Protein AF-A0A8T5JSZ8-F1 (afdb_monomer)

Foldseek 3Di:
DDDDPPPPCPDDPPPPVNVVVVVVVVVVVVVCCVVVVVVVVVVVLVVQAQPADWDFPVVLVPQFDDWAANHCSVVVPPPDDDPPTRTTRTHGPPPPPD

Mean predicted aligned error: 14.48 Å

Structure (mmCIF, N/CA/C/O backbone):
data_AF-A0A8T5JSZ8-F1
#
_entry.id   AF-A0A8T5JSZ8-F1
#
loop_
_atom_site.group_PDB
_atom_s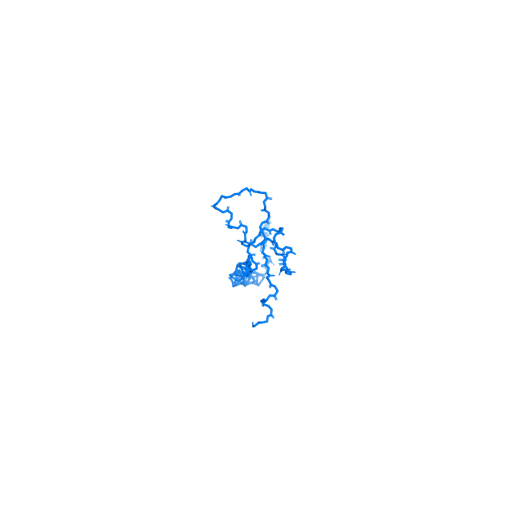ite.id
_atom_site.type_symbol
_atom_site.label_atom_id
_atom_site.label_alt_id
_atom_site.label_comp_id
_atom_site.label_asym_id
_atom_site.label_entity_id
_atom_site.label_seq_id
_atom_site.pdbx_PDB_ins_code
_atom_site.Cartn_x
_atom_site.Cartn_y
_atom_site.Cartn_z
_atom_site.occupancy
_atom_site.B_iso_or_equiv
_atom_site.auth_seq_id
_atom_site.auth_comp_id
_atom_site.auth_asym_id
_atom_site.auth_atom_id
_atom_site.pdbx_PDB_model_num
ATOM 1 N N . MET A 1 1 ? -23.963 28.902 61.602 1.00 38.31 1 MET A N 1
ATOM 2 C CA . MET A 1 1 ? -22.931 28.979 60.544 1.00 38.31 1 MET A CA 1
ATOM 3 C C . MET A 1 1 ? -22.967 27.664 59.763 1.00 38.31 1 MET A C 1
ATOM 5 O O . MET A 1 1 ? -22.669 26.633 60.345 1.00 38.31 1 MET A O 1
ATOM 9 N N . LYS A 1 2 ? -23.476 27.647 58.521 1.00 47.09 2 LYS A N 1
ATOM 10 C CA . LYS A 1 2 ? -23.622 26.421 57.706 1.00 47.09 2 LYS A CA 1
ATOM 11 C C . LYS A 1 2 ? -22.470 26.348 56.701 1.00 47.09 2 LYS A C 1
ATOM 13 O O . LYS A 1 2 ? -22.386 27.193 55.816 1.00 47.09 2 LYS A O 1
ATOM 18 N N . ILE A 1 3 ? -21.600 25.350 56.847 1.00 57.94 3 ILE A N 1
ATOM 19 C CA . ILE A 1 3 ? -20.516 25.052 55.905 1.00 57.94 3 ILE A CA 1
ATOM 20 C C . ILE A 1 3 ? -21.143 24.399 54.669 1.00 57.94 3 ILE A C 1
ATOM 22 O O . ILE A 1 3 ? -21.731 23.321 54.746 1.00 57.94 3 ILE A O 1
ATOM 26 N N . LYS A 1 4 ? -21.070 25.087 53.529 1.00 66.19 4 LYS A N 1
ATOM 27 C CA . LYS A 1 4 ? -21.534 24.587 52.234 1.00 66.19 4 LYS A CA 1
ATOM 28 C C . LYS A 1 4 ? -20.405 23.730 51.645 1.00 66.19 4 LYS A C 1
ATOM 30 O O . LYS A 1 4 ? -19.403 24.274 51.197 1.00 66.19 4 LYS A O 1
ATOM 35 N N . ASN A 1 5 ? -20.548 22.404 51.663 1.00 63.00 5 ASN A N 1
ATOM 36 C CA . ASN A 1 5 ? -19.654 21.497 50.936 1.00 63.00 5 ASN A CA 1
ATOM 37 C C . ASN A 1 5 ? -19.871 21.685 49.428 1.00 63.00 5 ASN A C 1
ATOM 39 O O . ASN A 1 5 ? -20.854 21.199 48.872 1.00 63.00 5 ASN A O 1
ATOM 43 N N . ILE A 1 6 ? -18.968 22.409 48.765 1.00 64.44 6 ILE A N 1
ATOM 44 C CA . ILE A 1 6 ? -18.967 22.596 47.310 1.00 64.44 6 ILE A CA 1
ATOM 45 C C . ILE A 1 6 ? -17.871 21.702 46.728 1.00 64.44 6 ILE A C 1
ATOM 47 O O . ILE A 1 6 ? -16.819 22.172 46.311 1.00 64.44 6 ILE A O 1
ATOM 51 N N . ILE A 1 7 ? -18.110 20.391 46.698 1.00 66.00 7 ILE A N 1
ATOM 52 C CA . ILE A 1 7 ? -17.338 19.500 4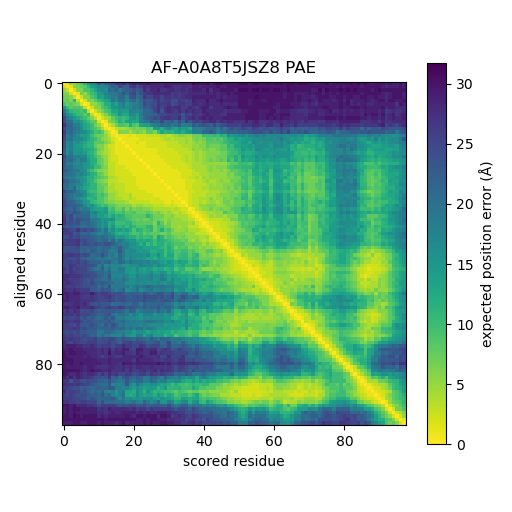5.827 1.00 66.00 7 ILE A CA 1
ATOM 53 C C . ILE A 1 7 ? -18.139 19.392 44.535 1.00 66.00 7 ILE A C 1
ATOM 55 O O . ILE A 1 7 ? -19.031 18.560 44.379 1.00 66.00 7 ILE A O 1
ATOM 59 N N . SER A 1 8 ? -17.870 20.334 43.633 1.00 60.62 8 SER A N 1
ATOM 60 C CA . SER A 1 8 ? -18.430 20.349 42.289 1.00 60.62 8 SER A CA 1
ATOM 61 C C . SER A 1 8 ? -17.901 19.122 41.544 1.00 60.62 8 SER A C 1
ATOM 63 O O . SER A 1 8 ? -16.736 19.085 41.154 1.00 60.62 8 SER A O 1
ATOM 65 N N . ARG A 1 9 ? -18.743 18.099 41.348 1.00 61.19 9 ARG A N 1
ATOM 66 C CA . ARG A 1 9 ? -18.456 16.992 40.426 1.00 61.19 9 ARG A CA 1
ATOM 67 C C . ARG A 1 9 ? -18.549 17.501 38.982 1.00 61.19 9 ARG A C 1
ATOM 69 O O . ARG A 1 9 ? -19.452 17.138 38.240 1.00 61.19 9 ARG A O 1
ATOM 76 N N . LYS A 1 10 ? -17.611 18.360 38.575 1.00 59.34 10 LYS A N 1
ATOM 77 C CA . LYS A 1 10 ? -17.315 18.655 37.165 1.00 59.34 10 LYS A CA 1
ATOM 78 C C . LYS A 1 10 ? -16.459 17.516 36.610 1.00 59.34 10 LYS A C 1
ATOM 80 O O . LYS A 1 10 ? -15.289 17.691 36.300 1.00 59.34 10 LYS A O 1
ATOM 85 N N . GLY A 1 11 ? -17.028 16.317 36.583 1.00 64.19 11 GLY A N 1
ATOM 86 C CA . GLY A 1 11 ? -16.368 15.111 36.106 1.00 64.19 11 GLY A CA 1
ATOM 87 C C . GLY A 1 11 ? -17.250 14.430 35.075 1.00 64.19 11 GLY A C 1
ATOM 88 O O . GLY A 1 11 ? -18.220 13.788 35.448 1.00 64.19 11 GLY A O 1
ATOM 89 N N . GLN A 1 12 ? -16.875 14.605 33.805 1.00 60.06 12 GLN A N 1
ATOM 90 C CA . GLN A 1 12 ? -17.237 13.785 32.642 1.00 60.06 12 GLN A CA 1
ATOM 91 C C . GLN A 1 12 ? -18.729 13.696 32.283 1.00 60.06 12 GLN A C 1
ATOM 93 O O . GLN A 1 12 ? -19.417 12.745 32.628 1.00 60.06 12 GLN A O 1
ATOM 98 N N . SER A 1 13 ? -19.201 14.637 31.459 1.00 63.66 13 SER A N 1
ATOM 99 C CA . SER A 1 13 ? -20.454 14.471 30.703 1.00 63.66 13 SER A CA 1
ATOM 100 C C . SER A 1 13 ? -20.220 14.022 29.255 1.00 63.66 13 SER A C 1
ATOM 102 O O . SER A 1 13 ? -21.058 14.282 28.392 1.00 63.66 13 SER A O 1
ATOM 104 N N . LEU A 1 14 ? -19.090 13.372 28.951 1.00 70.75 14 LEU A N 1
ATOM 105 C CA . LEU A 1 14 ? -19.053 12.532 27.757 1.00 70.75 14 LEU A CA 1
ATOM 106 C C . LEU A 1 14 ? -19.895 11.308 28.092 1.00 70.75 14 LEU A C 1
ATOM 108 O O . LEU A 1 14 ? -19.538 10.528 28.972 1.00 70.75 14 LEU A O 1
ATOM 112 N N . SER A 1 15 ? -21.061 11.216 27.451 1.00 83.19 15 SER A N 1
ATOM 113 C CA . SER A 1 15 ? -21.968 10.086 27.619 1.00 83.19 15 SER A CA 1
ATOM 114 C C . SER A 1 15 ? -21.186 8.788 27.432 1.00 83.19 15 SER A C 1
ATOM 116 O O . SER A 1 15 ? -20.384 8.668 26.506 1.00 83.19 15 SER A O 1
ATOM 118 N N . ILE A 1 16 ? -21.422 7.809 28.305 1.00 88.44 16 ILE A N 1
ATOM 119 C CA . ILE A 1 16 ? -20.843 6.462 28.187 1.00 88.44 16 ILE A CA 1
ATOM 120 C C . ILE A 1 16 ? -21.065 5.904 26.775 1.00 88.44 16 ILE A C 1
ATOM 122 O O . ILE A 1 16 ? -20.173 5.276 26.210 1.00 88.44 16 ILE A O 1
ATOM 126 N N . ASN A 1 17 ? -22.195 6.241 26.151 1.00 90.56 17 ASN A N 1
ATOM 127 C CA . ASN A 1 17 ? -22.503 5.858 24.776 1.00 90.56 17 ASN A CA 1
ATOM 128 C C . ASN A 1 17 ? -21.463 6.392 23.782 1.00 90.56 17 ASN A C 1
ATOM 130 O O . ASN A 1 17 ? -21.072 5.680 22.864 1.00 90.56 17 ASN A O 1
ATOM 134 N N . THR A 1 18 ? -20.971 7.615 23.976 1.00 92.12 18 THR A N 1
ATOM 135 C CA . THR A 1 18 ? -19.952 8.222 23.113 1.00 92.12 18 THR A CA 1
ATOM 136 C C . THR A 1 18 ? -18.627 7.469 23.205 1.00 92.12 18 THR A C 1
ATOM 138 O O . THR A 1 18 ? -17.973 7.253 22.187 1.00 92.12 18 THR A O 1
ATOM 141 N N . ILE A 1 19 ? -18.253 7.023 24.408 1.00 92.38 19 ILE A N 1
ATOM 142 C CA . ILE A 1 19 ? -17.038 6.226 24.632 1.00 92.38 19 ILE A CA 1
ATOM 143 C C . ILE A 1 19 ? -17.168 4.864 23.940 1.00 92.38 19 ILE A C 1
ATOM 145 O O . ILE A 1 19 ? -16.243 4.429 23.257 1.00 92.38 19 ILE A O 1
ATOM 149 N N . VAL A 1 20 ? -18.332 4.219 24.062 1.00 95.25 20 VAL A N 1
ATOM 150 C CA . VAL A 1 20 ? -18.606 2.925 23.417 1.00 95.25 20 VAL A CA 1
ATOM 151 C C . VAL A 1 20 ? -18.538 3.042 21.892 1.00 95.25 20 VAL A C 1
ATOM 153 O O . VAL A 1 20 ? -17.874 2.233 21.247 1.00 95.25 20 VAL A O 1
ATOM 156 N N . ILE A 1 21 ? -19.157 4.071 21.308 1.00 96.12 21 ILE A N 1
ATOM 157 C CA . ILE A 1 21 ? -19.127 4.299 19.854 1.00 96.12 21 ILE A CA 1
ATOM 158 C C . ILE A 1 21 ? -17.694 4.556 19.373 1.00 96.12 21 ILE A C 1
ATOM 160 O O . ILE A 1 21 ? -17.274 3.978 18.371 1.00 96.12 21 ILE A O 1
ATOM 164 N N . ALA A 1 22 ? -16.925 5.375 20.097 1.00 95.38 22 ALA A N 1
ATOM 165 C CA . ALA A 1 22 ? -15.532 5.654 19.756 1.00 95.38 22 ALA A CA 1
ATOM 166 C C . ALA A 1 22 ? -14.666 4.383 19.787 1.00 95.38 22 ALA A C 1
ATOM 168 O O . ALA A 1 22 ? -13.864 4.165 18.879 1.00 95.38 22 ALA A O 1
ATOM 169 N N . ALA A 1 23 ? -14.865 3.517 20.785 1.00 96.81 23 ALA A N 1
ATOM 170 C CA . ALA A 1 23 ? -14.154 2.247 20.886 1.00 96.81 23 ALA A CA 1
ATOM 171 C C . ALA A 1 23 ? -14.484 1.305 19.715 1.00 96.81 23 ALA A C 1
ATOM 173 O O . ALA A 1 23 ? -13.575 0.742 19.107 1.00 96.81 23 ALA A O 1
ATOM 174 N N . ILE A 1 24 ? -15.765 1.177 19.348 1.00 97.94 24 ILE A N 1
ATOM 175 C CA . ILE A 1 24 ? -16.193 0.349 18.209 1.00 97.94 24 ILE A CA 1
ATOM 176 C C . ILE A 1 24 ? -15.605 0.885 16.898 1.00 97.94 24 ILE A C 1
ATOM 178 O O . ILE A 1 24 ? -15.052 0.115 16.114 1.00 97.94 24 ILE A O 1
ATOM 182 N N . ALA A 1 25 ? -15.674 2.200 16.671 1.00 97.88 25 ALA A N 1
ATOM 183 C CA . ALA A 1 25 ? -15.125 2.825 15.470 1.00 97.88 25 ALA A CA 1
ATOM 184 C C . ALA A 1 25 ? -13.611 2.593 15.340 1.00 97.88 25 ALA A C 1
ATOM 186 O O . ALA A 1 25 ? -13.128 2.272 14.255 1.00 97.88 25 ALA A O 1
ATOM 187 N N . LEU A 1 26 ? -12.872 2.696 16.449 1.00 97.62 26 LEU A N 1
ATOM 188 C CA . LEU A 1 26 ? -11.432 2.442 16.476 1.00 97.62 26 LEU A CA 1
ATOM 189 C C . LEU A 1 26 ? -11.120 0.977 16.142 1.00 97.62 26 LEU A C 1
ATOM 191 O O . LEU A 1 26 ? -10.251 0.715 15.313 1.00 97.62 26 LEU A O 1
ATOM 195 N N . ILE A 1 27 ? -11.856 0.022 16.718 1.00 97.88 27 ILE A N 1
ATOM 196 C CA . ILE A 1 27 ? -11.678 -1.407 16.411 1.00 97.88 27 ILE A CA 1
ATOM 197 C C . ILE A 1 27 ? -11.919 -1.673 14.923 1.00 97.88 27 ILE A C 1
ATOM 199 O O . ILE A 1 27 ? -11.093 -2.316 14.277 1.00 97.88 27 ILE A O 1
ATOM 203 N N . ILE A 1 28 ? -13.016 -1.151 14.366 1.00 97.44 28 ILE A N 1
ATOM 204 C CA . ILE A 1 28 ? -13.328 -1.313 12.942 1.00 97.44 28 ILE A CA 1
ATOM 205 C C . ILE A 1 28 ? -12.200 -0.728 12.088 1.00 97.44 28 ILE A C 1
ATOM 207 O O . ILE A 1 28 ? -11.733 -1.398 11.171 1.00 97.44 28 ILE A O 1
ATOM 211 N N . LEU A 1 29 ? -11.706 0.470 12.413 1.00 96.88 29 LEU A N 1
ATOM 212 C CA . LEU A 1 29 ? -10.594 1.091 11.693 1.00 96.88 29 LEU A CA 1
ATOM 213 C C . LEU A 1 29 ? -9.354 0.183 11.665 1.00 96.88 29 LEU A C 1
ATOM 215 O O . LEU A 1 29 ? -8.776 -0.031 10.600 1.00 96.88 29 LEU A O 1
ATOM 219 N N . VAL A 1 30 ? -8.967 -0.384 12.811 1.00 96.06 30 VAL A N 1
ATOM 220 C C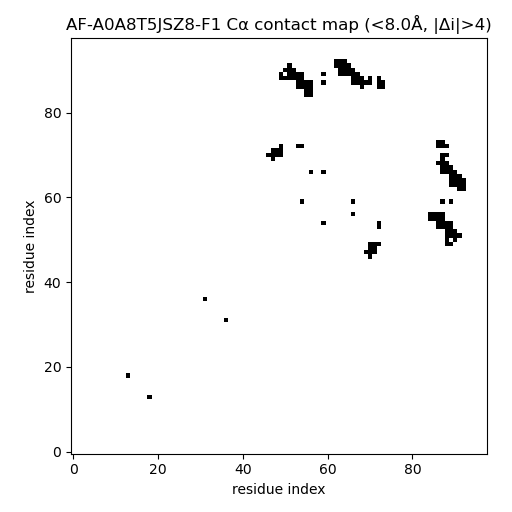A . VAL A 1 30 ? -7.814 -1.295 12.904 1.00 96.06 30 VAL A CA 1
ATOM 221 C C . VAL A 1 30 ? -8.029 -2.548 12.057 1.00 96.06 30 VAL A C 1
ATOM 223 O O . VAL A 1 30 ? -7.121 -2.958 11.334 1.00 96.06 30 VAL A O 1
ATOM 226 N N . VAL A 1 31 ? -9.229 -3.133 12.091 1.00 95.81 31 VAL A N 1
ATOM 227 C CA . VAL A 1 31 ? -9.572 -4.312 11.280 1.00 95.81 31 VAL A CA 1
ATOM 228 C C . VAL A 1 31 ? -9.492 -3.996 9.784 1.00 95.81 31 VAL A C 1
ATOM 230 O O . VAL A 1 31 ? -8.913 -4.776 9.028 1.00 95.81 31 VAL A O 1
ATOM 233 N N . LEU A 1 32 ? -10.001 -2.839 9.351 1.00 95.12 32 LEU A N 1
ATOM 234 C CA . LEU A 1 32 ? -9.904 -2.410 7.954 1.00 95.12 32 LEU A CA 1
ATOM 235 C C . LEU A 1 32 ? -8.439 -2.235 7.539 1.00 95.12 32 LEU A C 1
ATOM 237 O O . LEU A 1 32 ? -8.035 -2.767 6.508 1.00 95.12 32 LEU A O 1
ATOM 241 N N . ILE A 1 33 ? -7.619 -1.562 8.351 1.00 93.44 33 ILE A N 1
ATOM 242 C CA . ILE A 1 33 ? -6.185 -1.393 8.064 1.00 93.44 33 ILE A CA 1
ATOM 243 C C . ILE A 1 33 ? -5.478 -2.751 7.975 1.00 93.44 33 ILE A C 1
ATOM 245 O O . ILE A 1 33 ? -4.651 -2.940 7.087 1.00 93.44 33 ILE A O 1
ATOM 249 N N . ALA A 1 34 ? -5.806 -3.711 8.841 1.00 90.88 34 ALA A N 1
ATOM 250 C CA . ALA A 1 34 ? -5.196 -5.038 8.811 1.00 90.88 34 ALA A CA 1
ATOM 251 C C . ALA A 1 34 ? -5.549 -5.818 7.530 1.00 90.88 34 ALA A C 1
ATOM 253 O O . ALA A 1 34 ? -4.670 -6.415 6.908 1.00 90.88 34 ALA A O 1
ATOM 254 N N . ILE A 1 35 ? -6.816 -5.779 7.105 1.00 90.56 35 ILE A N 1
ATOM 255 C CA . ILE A 1 35 ? -7.287 -6.485 5.902 1.00 90.56 35 ILE A CA 1
ATOM 256 C C . ILE A 1 35 ? -6.759 -5.805 4.633 1.00 90.56 35 ILE A C 1
ATOM 258 O O . ILE A 1 35 ? -6.179 -6.456 3.762 1.00 90.56 35 ILE A O 1
ATOM 262 N N . PHE A 1 36 ? -6.937 -4.487 4.527 1.00 88.62 36 PHE A N 1
ATOM 263 C CA . PHE A 1 36 ? -6.564 -3.736 3.330 1.00 88.62 36 PHE A CA 1
ATOM 264 C C . PHE A 1 36 ? -5.055 -3.493 3.236 1.00 88.62 36 PHE A C 1
ATOM 266 O O . PHE A 1 36 ? -4.497 -3.517 2.138 1.00 88.62 36 PHE A O 1
ATOM 273 N N . GLY A 1 37 ? -4.360 -3.353 4.365 1.00 86.81 37 GLY A N 1
ATOM 274 C CA . GLY A 1 37 ? -2.910 -3.152 4.412 1.00 86.81 37 GLY A CA 1
ATOM 275 C C . GLY A 1 37 ? -2.115 -4.305 3.796 1.00 86.81 37 GLY A C 1
ATOM 276 O O . GLY A 1 37 ? -1.097 -4.070 3.143 1.00 86.81 37 GLY A O 1
ATOM 277 N N . GLY A 1 38 ? -2.600 -5.545 3.925 1.00 79.12 38 GLY A N 1
ATOM 278 C CA . GLY A 1 38 ? -1.971 -6.711 3.297 1.00 79.12 38 GLY A CA 1
ATOM 279 C C . GLY A 1 38 ? -2.034 -6.694 1.765 1.00 79.12 38 GLY A C 1
ATOM 280 O O . GLY A 1 38 ? -1.096 -7.143 1.105 1.00 79.12 38 GLY A O 1
ATOM 281 N N . GLN A 1 39 ? -3.105 -6.141 1.189 1.00 82.31 39 GLN A N 1
ATOM 282 C CA . GLN A 1 39 ? -3.294 -6.078 -0.264 1.00 82.31 39 GLN A CA 1
ATOM 283 C C . GLN A 1 39 ? -2.529 -4.918 -0.905 1.00 82.31 39 GLN A C 1
ATOM 285 O O . GLN A 1 39 ? -1.998 -5.083 -2.001 1.00 82.31 39 GLN A O 1
ATOM 290 N N . ILE A 1 40 ? -2.395 -3.781 -0.210 1.00 79.88 40 ILE A N 1
ATOM 291 C CA . ILE A 1 40 ? -1.636 -2.620 -0.709 1.00 79.88 40 ILE 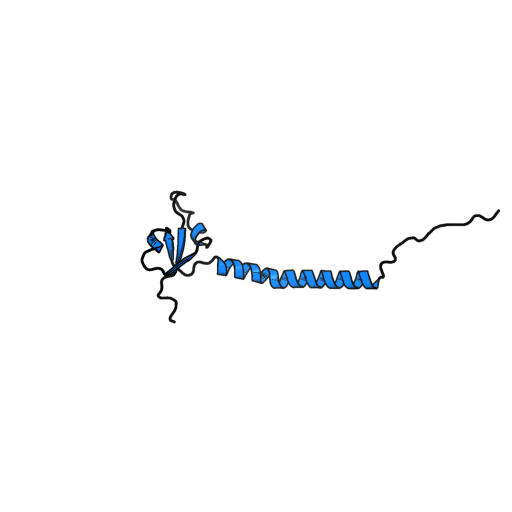A CA 1
ATOM 292 C C . ILE A 1 40 ? -0.190 -3.011 -1.025 1.00 79.88 40 ILE A C 1
ATOM 294 O O . ILE A 1 40 ? 0.332 -2.616 -2.060 1.00 79.88 40 ILE A O 1
ATOM 298 N N . ARG A 1 41 ? 0.446 -3.845 -0.190 1.00 74.38 41 ARG A N 1
ATOM 299 C CA . ARG A 1 41 ? 1.808 -4.335 -0.458 1.00 74.38 41 ARG A CA 1
ATOM 300 C C . ARG A 1 41 ? 1.878 -5.163 -1.740 1.00 74.38 41 ARG A C 1
ATOM 302 O O . ARG A 1 41 ? 2.766 -4.934 -2.548 1.00 74.38 41 ARG A O 1
ATOM 309 N N . LYS A 1 42 ? 0.934 -6.085 -1.952 1.00 74.38 42 LYS A N 1
ATOM 310 C CA . LYS A 1 42 ? 0.885 -6.907 -3.174 1.00 74.38 42 LYS A CA 1
ATOM 311 C C . LYS A 1 42 ? 0.643 -6.062 -4.421 1.00 74.38 42 LYS A C 1
ATOM 313 O O . LYS A 1 42 ? 1.277 -6.299 -5.440 1.00 74.38 42 LYS A O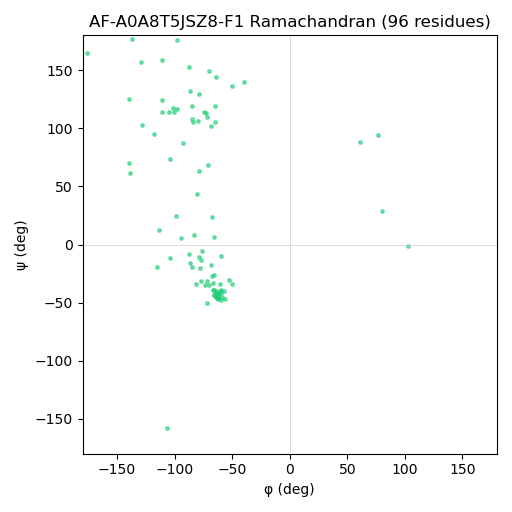 1
ATOM 318 N N . PHE A 1 43 ? -0.231 -5.062 -4.319 1.00 73.44 43 PHE A N 1
ATOM 319 C CA . PHE A 1 43 ? -0.466 -4.105 -5.395 1.00 73.44 43 PHE A CA 1
ATOM 320 C C . PHE A 1 43 ? 0.791 -3.287 -5.707 1.00 73.44 43 PHE A C 1
ATOM 322 O O . PHE A 1 43 ? 1.132 -3.130 -6.871 1.00 73.44 43 PHE A O 1
ATOM 329 N N . LEU A 1 44 ? 1.515 -2.828 -4.681 1.00 71.50 44 LEU A N 1
ATOM 330 C CA . LEU A 1 44 ? 2.758 -2.078 -4.858 1.00 71.50 44 LEU A CA 1
ATOM 331 C C . LEU A 1 44 ? 3.839 -2.920 -5.550 1.00 71.50 44 LEU A C 1
ATOM 333 O O . LEU A 1 44 ? 4.494 -2.426 -6.456 1.00 71.50 44 LEU A O 1
ATOM 337 N N . PHE A 1 45 ? 3.972 -4.195 -5.170 1.00 69.12 45 PHE A N 1
ATOM 338 C CA . PHE A 1 45 ? 4.897 -5.130 -5.818 1.00 69.12 45 PHE A CA 1
ATOM 339 C C . PHE A 1 45 ? 4.508 -5.452 -7.264 1.00 69.12 45 PHE A C 1
ATOM 341 O O . PHE A 1 45 ? 5.381 -5.551 -8.115 1.00 69.12 45 PHE A O 1
ATOM 348 N N . GLY A 1 46 ? 3.214 -5.607 -7.557 1.00 68.56 46 GLY A N 1
ATOM 349 C CA . GLY A 1 46 ? 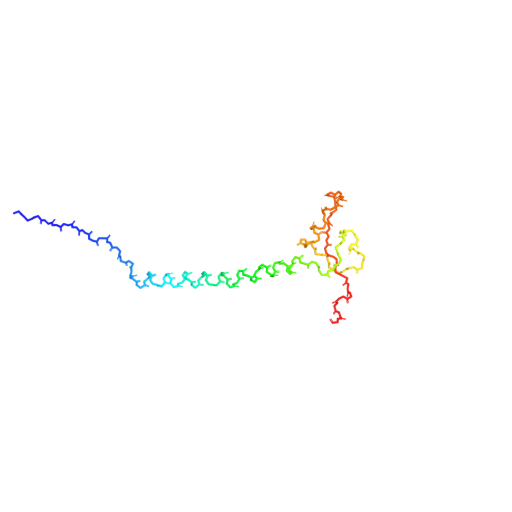2.744 -5.819 -8.930 1.00 68.56 46 GLY A CA 1
ATOM 350 C C . GLY A 1 46 ? 2.892 -4.574 -9.810 1.00 68.56 46 GLY A C 1
ATOM 351 O O . GLY A 1 46 ? 3.197 -4.681 -10.991 1.00 68.56 46 GLY A O 1
ATOM 352 N N . ALA A 1 47 ? 2.711 -3.383 -9.235 1.00 67.94 47 ALA A N 1
ATOM 353 C CA . ALA A 1 47 ? 2.903 -2.119 -9.941 1.00 67.94 47 ALA A CA 1
ATOM 354 C C . ALA A 1 47 ? 4.385 -1.821 -10.211 1.00 67.94 47 ALA A C 1
ATOM 356 O O . ALA A 1 47 ? 4.701 -1.192 -11.217 1.00 67.9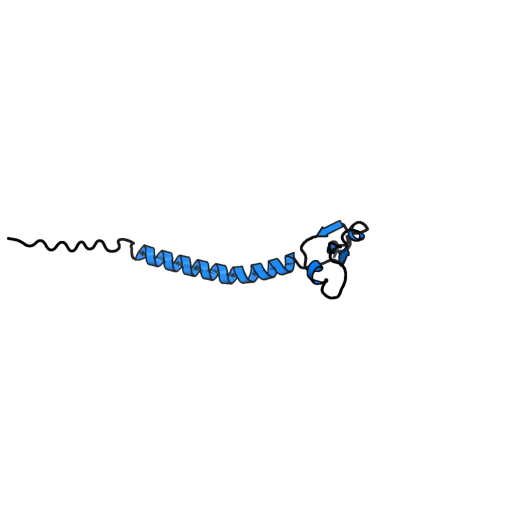4 47 ALA A O 1
ATOM 357 N N . SER A 1 48 ? 5.287 -2.272 -9.333 1.00 72.06 48 SER A N 1
ATOM 358 C CA . SER A 1 48 ? 6.727 -2.138 -9.546 1.00 72.06 48 SER A CA 1
ATOM 359 C C . SER A 1 48 ? 7.328 -3.286 -10.355 1.00 72.06 48 SER A C 1
ATOM 361 O O . SER A 1 48 ? 8.435 -3.126 -10.850 1.00 72.06 48 SER A O 1
ATOM 363 N N . SER A 1 49 ? 6.655 -4.427 -10.527 1.00 77.38 49 SER A N 1
ATOM 364 C CA . SER A 1 49 ? 7.194 -5.525 -11.333 1.00 77.38 49 SER A CA 1
ATOM 365 C C . SER A 1 49 ? 7.143 -5.199 -12.826 1.00 77.38 49 SER A C 1
ATOM 367 O O . SER A 1 49 ? 6.068 -5.126 -13.425 1.00 77.38 49 SER A O 1
ATOM 369 N N . CYS A 1 50 ? 8.312 -5.040 -13.438 1.00 81.75 50 CYS A N 1
ATOM 370 C CA . CYS A 1 50 ? 8.453 -4.959 -14.879 1.00 81.75 50 CYS A CA 1
ATOM 371 C C . CYS A 1 50 ? 8.035 -6.292 -15.514 1.00 81.75 50 CYS A C 1
ATOM 373 O O . CYS A 1 50 ? 8.619 -7.333 -15.219 1.00 81.75 50 CYS A O 1
ATOM 375 N N . SER A 1 51 ? 7.008 -6.256 -16.368 1.00 78.31 51 SER A N 1
ATOM 376 C CA . SER A 1 51 ? 6.572 -7.417 -17.165 1.00 78.31 51 SER A CA 1
ATOM 377 C C . SER A 1 51 ? 7.313 -7.536 -18.504 1.00 78.31 51 SER A C 1
ATOM 379 O O . SER A 1 51 ? 7.137 -8.525 -19.202 1.00 78.31 51 SER A O 1
ATOM 381 N N . GLY A 1 52 ? 8.104 -6.522 -18.867 1.00 76.56 52 GLY A N 1
ATOM 382 C CA . GLY A 1 52 ? 8.906 -6.480 -20.088 1.00 76.56 52 GLY A CA 1
ATOM 383 C C . GLY A 1 52 ? 10.400 -6.674 -19.824 1.00 76.56 52 GLY A C 1
ATOM 384 O O . GLY A 1 52 ? 10.805 -7.213 -18.792 1.00 76.56 52 GLY A O 1
ATOM 385 N N . GLU A 1 53 ? 11.228 -6.206 -20.754 1.00 81.62 53 GLU A N 1
ATOM 386 C CA . GLU A 1 53 ? 12.682 -6.245 -20.612 1.00 81.62 53 GLU A CA 1
ATOM 387 C C . GLU A 1 53 ? 13.184 -5.002 -19.867 1.00 81.62 53 GLU A C 1
ATOM 389 O O . GLU A 1 53 ? 12.798 -3.873 -20.168 1.00 81.62 53 GLU A O 1
ATOM 394 N N . CYS A 1 54 ? 14.050 -5.210 -18.873 1.00 80.88 54 CYS A N 1
ATOM 395 C CA . CYS A 1 54 ? 14.777 -4.125 -18.221 1.00 80.88 54 CYS A CA 1
ATOM 396 C C . CYS A 1 54 ? 16.027 -3.820 -19.046 1.00 80.88 54 CYS A C 1
ATOM 398 O O . CYS A 1 54 ? 16.967 -4.616 -19.028 1.00 80.88 54 CYS A O 1
ATOM 400 N N . THR A 1 55 ? 16.043 -2.684 -19.735 1.00 80.06 55 THR A N 1
ATOM 401 C CA . THR A 1 55 ? 17.225 -2.202 -20.459 1.00 80.06 55 THR A CA 1
ATOM 402 C C . THR A 1 55 ? 17.413 -0.697 -20.247 1.00 80.06 55 THR A C 1
ATOM 404 O O . THR A 1 55 ? 16.637 -0.041 -19.544 1.00 80.06 55 THR A O 1
ATOM 407 N N . GLU A 1 56 ? 18.481 -0.143 -20.800 1.00 80.19 56 GLU A N 1
ATOM 408 C CA . GLU A 1 56 ? 18.749 1.284 -20.786 1.00 80.19 56 GLU A CA 1
ATOM 409 C C . GLU A 1 56 ? 17.674 2.053 -21.561 1.00 80.19 56 GLU A C 1
ATOM 411 O O . GLU A 1 56 ? 17.191 1.634 -22.618 1.00 80.19 56 GLU A O 1
ATOM 416 N N . ARG A 1 57 ? 17.335 3.249 -21.069 1.00 76.12 57 ARG A N 1
ATOM 417 C CA . ARG A 1 57 ? 16.324 4.119 -21.689 1.00 76.12 57 ARG A CA 1
ATOM 418 C C . ARG A 1 57 ? 16.556 4.390 -23.178 1.00 76.12 57 ARG A C 1
ATOM 420 O O . ARG A 1 57 ? 15.588 4.583 -23.906 1.00 76.12 57 ARG A O 1
ATOM 427 N N . VAL A 1 58 ? 17.813 4.397 -23.624 1.00 75.81 58 VAL A N 1
ATOM 428 C CA . VAL A 1 58 ? 18.193 4.660 -25.021 1.00 75.81 58 VAL A CA 1
ATOM 429 C C . VAL A 1 58 ? 17.858 3.479 -25.944 1.00 75.81 58 VAL A C 1
ATOM 431 O O . VAL A 1 58 ? 17.448 3.697 -27.080 1.00 75.81 58 VAL A O 1
ATOM 434 N N . GLU A 1 59 ? 17.962 2.237 -25.465 1.00 75.94 59 GLU A N 1
ATOM 435 C CA . GLU A 1 59 ? 17.627 1.030 -26.245 1.00 75.94 59 GLU A CA 1
ATO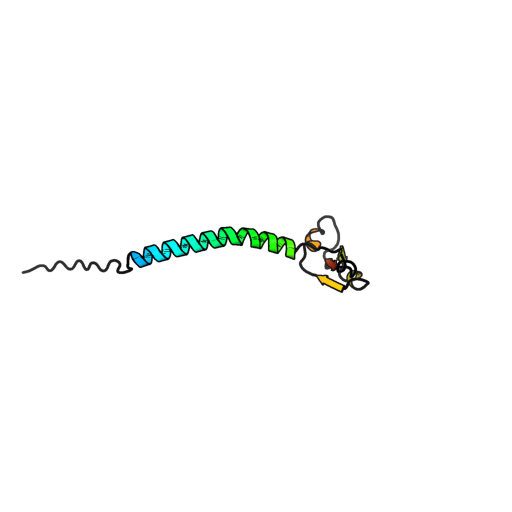M 436 C C . GLU A 1 59 ? 16.118 0.771 -26.327 1.00 75.94 59 GLU A C 1
ATOM 438 O O . GLU A 1 59 ? 15.633 0.116 -27.247 1.00 75.94 59 GLU A O 1
ATOM 443 N N . CYS A 1 60 ? 15.360 1.356 -25.404 1.00 77.75 60 CYS A N 1
ATOM 444 C CA . CYS A 1 60 ? 13.905 1.280 -25.354 1.00 77.75 60 CYS A CA 1
ATOM 445 C C . CYS A 1 60 ? 13.207 2.029 -26.515 1.00 77.75 60 CYS A C 1
ATOM 447 O O . CYS A 1 60 ? 12.030 1.799 -26.782 1.00 77.75 60 CYS A O 1
ATOM 449 N N . ASP A 1 61 ? 13.905 2.934 -27.210 1.00 69.25 61 ASP A N 1
ATOM 450 C CA . ASP A 1 61 ? 13.319 3.820 -28.235 1.00 69.25 61 ASP A CA 1
ATOM 451 C C . ASP A 1 61 ? 13.094 3.110 -29.590 1.00 69.25 61 ASP A C 1
ATOM 453 O O . ASP A 1 61 ? 12.412 3.614 -30.484 1.00 69.25 61 ASP A O 1
ATOM 457 N N . ILE A 1 62 ? 13.640 1.898 -29.747 1.00 68.00 62 ILE A N 1
ATOM 458 C CA . ILE A 1 62 ? 13.587 1.100 -30.978 1.00 68.00 62 ILE A CA 1
ATOM 459 C C . ILE A 1 62 ? 12.844 -0.219 -30.724 1.00 68.00 62 ILE A C 1
ATOM 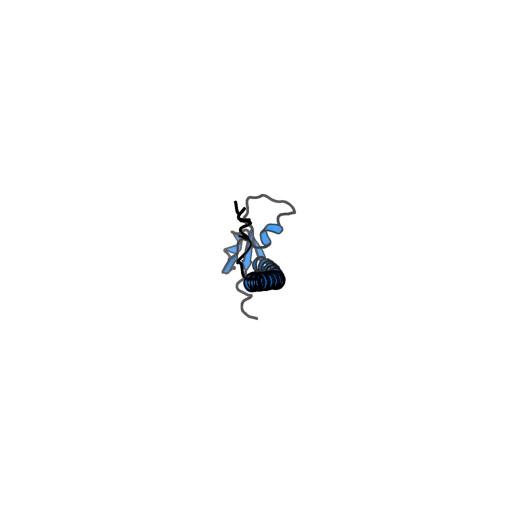461 O O . ILE A 1 62 ? 13.424 -1.209 -30.296 1.00 68.00 62 ILE A O 1
ATOM 465 N N . GLY A 1 63 ? 11.538 -0.246 -31.021 1.00 65.81 63 GLY A N 1
ATOM 466 C CA . GLY A 1 63 ? 10.723 -1.475 -31.015 1.00 65.81 63 GLY A CA 1
ATOM 467 C C . GLY A 1 63 ? 9.804 -1.678 -29.800 1.00 65.81 63 GLY A C 1
ATOM 468 O O . GLY A 1 63 ? 9.025 -2.633 -29.786 1.00 65.81 63 GLY A O 1
ATOM 469 N N . TYR A 1 64 ? 9.816 -0.763 -28.829 1.00 72.06 64 TYR A N 1
ATOM 470 C CA . TYR A 1 64 ? 8.943 -0.787 -27.647 1.00 72.06 64 TYR A CA 1
ATOM 471 C C . TYR A 1 64 ? 7.912 0.347 -27.698 1.00 72.06 64 TYR A C 1
ATOM 473 O O . TYR A 1 64 ? 8.064 1.296 -28.462 1.00 72.06 64 TYR A O 1
ATOM 481 N N . ASN A 1 65 ? 6.795 0.234 -26.969 1.00 68.81 65 ASN A N 1
ATOM 482 C CA . ASN A 1 65 ? 5.710 1.241 -27.028 1.00 68.81 65 ASN A CA 1
ATOM 483 C C . ASN A 1 65 ? 5.468 2.001 -25.736 1.00 68.81 65 ASN A C 1
ATOM 485 O O . ASN A 1 65 ? 4.866 3.074 -25.753 1.00 68.81 65 ASN A O 1
ATOM 489 N N . THR A 1 66 ? 5.931 1.458 -24.618 1.00 73.31 66 THR A N 1
ATOM 490 C CA . THR A 1 66 ? 5.787 2.094 -23.315 1.00 73.31 66 THR A CA 1
ATOM 491 C C . THR A 1 66 ? 7.068 1.922 -22.528 1.00 73.31 66 THR A C 1
ATOM 493 O O . THR A 1 66 ? 7.519 0.795 -22.320 1.00 73.31 66 THR A O 1
ATOM 496 N N . VAL A 1 67 ? 7.606 3.054 -22.081 1.00 77.62 67 VAL A N 1
ATOM 497 C CA . VAL A 1 67 ? 8.753 3.140 -21.182 1.00 77.62 67 VAL A CA 1
ATOM 498 C C . VAL A 1 67 ? 8.220 3.420 -19.782 1.00 77.62 67 VAL A C 1
ATOM 500 O O . VAL A 1 67 ? 7.572 4.447 -19.568 1.00 77.62 67 VAL A O 1
ATOM 503 N N . LEU A 1 68 ? 8.451 2.506 -18.840 1.00 78.69 68 LEU A N 1
ATOM 504 C CA . LEU A 1 68 ? 8.035 2.655 -17.443 1.00 78.69 68 LEU A CA 1
ATOM 505 C C . LEU A 1 68 ? 9.264 2.840 -16.543 1.00 78.69 68 LEU A C 1
ATOM 507 O O . LEU A 1 68 ? 10.062 1.917 -16.372 1.00 78.69 68 LEU A O 1
ATOM 511 N N . SER A 1 69 ? 9.390 4.025 -15.943 1.00 75.56 69 SER A N 1
ATOM 512 C CA . SER A 1 69 ? 10.381 4.325 -14.898 1.00 75.56 69 SER A CA 1
ATOM 513 C C . SER A 1 69 ? 9.831 3.971 -13.506 1.00 75.56 69 SER A C 1
ATOM 515 O O . SER A 1 69 ? 8.617 4.005 -13.291 1.00 75.56 69 SER A O 1
ATOM 517 N N . GLY A 1 70 ? 10.709 3.656 -12.546 1.00 72.12 70 GLY A N 1
ATOM 518 C CA . GLY A 1 70 ? 10.319 3.345 -11.159 1.00 72.12 70 GLY A CA 1
ATOM 519 C C . GLY A 1 70 ? 9.800 1.917 -10.943 1.00 72.12 70 GLY A C 1
ATOM 520 O O . GLY A 1 70 ? 8.963 1.680 -10.071 1.00 72.12 70 GLY A O 1
ATOM 521 N N . THR A 1 71 ? 10.272 0.975 -11.760 1.00 75.50 71 THR A N 1
ATOM 522 C CA . THR A 1 71 ? 10.013 -0.465 -11.617 1.00 75.50 71 THR A CA 1
ATOM 523 C C . THR A 1 71 ? 11.189 -1.153 -10.913 1.00 75.50 71 THR A C 1
ATOM 525 O O . THR A 1 71 ? 12.223 -0.548 -10.653 1.00 75.50 71 THR A O 1
ATOM 528 N N . ASN A 1 72 ? 11.075 -2.448 -10.633 1.00 76.88 72 ASN A N 1
ATOM 529 C CA . ASN A 1 72 ? 12.133 -3.290 -10.069 1.00 76.88 72 ASN A CA 1
ATOM 530 C C . ASN A 1 72 ? 13.343 -3.495 -11.010 1.00 76.88 72 ASN A C 1
ATOM 532 O O . ASN A 1 72 ? 14.222 -4.298 -10.701 1.00 76.88 72 ASN A O 1
ATOM 536 N N . CYS A 1 73 ? 13.395 -2.805 -12.156 1.00 76.62 73 CYS A N 1
ATOM 537 C CA . CYS A 1 73 ? 14.574 -2.756 -13.017 1.00 76.62 73 CYS A CA 1
ATOM 538 C C . CYS A 1 73 ? 15.758 -2.047 -12.341 1.00 76.62 73 CYS A C 1
ATOM 540 O O . CYS A 1 73 ? 16.904 -2.394 -12.622 1.00 76.62 73 CYS A O 1
ATOM 542 N N . ASP A 1 74 ? 15.491 -1.136 -11.399 1.00 71.25 74 ASP A N 1
ATOM 543 C CA . ASP A 1 74 ? 16.530 -0.427 -10.643 1.00 71.25 74 ASP A CA 1
ATOM 544 C C . ASP A 1 74 ? 17.316 -1.355 -9.693 1.00 71.25 74 ASP A C 1
ATOM 546 O O . ASP A 1 74 ? 18.502 -1.133 -9.441 1.00 71.25 74 ASP A O 1
ATOM 550 N N . ASP A 1 75 ? 16.700 -2.447 -9.224 1.00 65.50 75 ASP A N 1
ATOM 551 C CA . ASP A 1 75 ? 17.306 -3.388 -8.269 1.00 65.50 75 ASP A CA 1
ATOM 552 C C . ASP A 1 75 ? 18.332 -4.341 -8.915 1.00 65.50 75 ASP A C 1
ATOM 554 O O . ASP A 1 75 ? 19.119 -4.979 -8.209 1.00 65.50 75 ASP A O 1
ATOM 558 N N . LYS A 1 76 ? 18.378 -4.435 -10.254 1.00 55.81 76 LYS A N 1
ATOM 559 C CA . LYS A 1 76 ? 19.358 -5.279 -10.965 1.00 55.81 76 LYS A CA 1
ATOM 560 C C . LYS A 1 76 ? 20.772 -4.684 -11.008 1.00 55.81 76 LYS A C 1
ATOM 562 O O . LYS A 1 76 ? 21.707 -5.375 -11.405 1.00 55.81 76 LYS A O 1
ATOM 567 N N . ASN A 1 77 ? 20.962 -3.459 -10.518 1.00 55.44 77 ASN A N 1
ATOM 568 C CA . ASN A 1 77 ? 22.261 -2.786 -10.416 1.00 55.44 77 ASN A CA 1
ATOM 569 C C . ASN A 1 77 ? 23.093 -3.219 -9.190 1.00 55.44 77 ASN A C 1
ATOM 571 O O . ASN A 1 77 ? 23.687 -2.384 -8.506 1.00 55.44 77 ASN A O 1
ATOM 575 N N . THR A 1 78 ? 23.157 -4.519 -8.884 1.00 53.34 78 THR A N 1
ATOM 576 C CA . THR A 1 78 ? 24.000 -5.031 -7.784 1.00 53.34 78 THR A CA 1
ATOM 577 C C . THR A 1 78 ? 25.173 -5.903 -8.200 1.00 53.34 78 THR A C 1
ATOM 579 O O . THR A 1 78 ? 25.829 -6.435 -7.319 1.00 53.34 78 THR A O 1
ATOM 582 N N . GLU A 1 79 ? 25.542 -5.971 -9.480 1.00 55.75 79 GLU A N 1
ATOM 583 C CA . GLU A 1 79 ? 26.831 -6.563 -9.880 1.00 55.75 79 GLU A CA 1
ATOM 584 C C . GLU A 1 79 ? 27.514 -5.739 -10.984 1.00 55.75 79 GLU A C 1
ATOM 586 O O . GLU A 1 79 ? 27.770 -6.204 -12.084 1.00 55.75 79 GLU A O 1
ATOM 591 N N . GLY A 1 80 ? 27.827 -4.483 -10.643 1.00 55.88 80 GLY A N 1
ATOM 592 C CA . GLY A 1 80 ? 28.889 -3.696 -11.276 1.00 55.88 80 GLY A CA 1
ATOM 593 C C . GLY A 1 80 ? 28.594 -3.095 -12.651 1.00 55.88 80 GLY A C 1
ATOM 594 O O . GLY A 1 80 ? 28.920 -3.703 -13.655 1.00 55.88 80 GLY A O 1
ATOM 595 N N . MET A 1 81 ? 28.130 -1.842 -12.696 1.00 46.88 81 MET A N 1
ATOM 596 C CA . MET A 1 81 ? 28.641 -0.795 -13.600 1.00 46.88 81 MET A CA 1
ATOM 597 C C . MET A 1 81 ? 27.947 0.554 -13.330 1.00 46.88 81 MET A C 1
ATOM 599 O O . MET A 1 81 ? 26.990 0.631 -12.566 1.00 46.88 81 MET A O 1
ATOM 603 N N . ASP A 1 82 ? 28.542 1.620 -13.867 1.00 51.91 82 ASP A N 1
ATOM 604 C CA . ASP A 1 82 ? 28.350 3.045 -13.579 1.00 51.91 82 ASP A CA 1
ATOM 605 C C . ASP A 1 82 ? 26.916 3.548 -13.330 1.00 51.91 82 ASP A C 1
ATOM 607 O O . ASP A 1 82 ? 25.978 3.268 -14.071 1.00 51.91 82 ASP A O 1
ATOM 611 N N . ARG A 1 83 ? 26.787 4.446 -12.341 1.00 55.91 83 ARG A N 1
ATOM 612 C CA . ARG A 1 83 ? 25.553 5.161 -11.940 1.00 55.91 83 ARG A CA 1
ATOM 613 C C . ARG A 1 83 ? 25.036 6.170 -12.984 1.00 55.91 83 ARG A C 1
ATOM 615 O O . ARG A 1 83 ? 24.392 7.150 -12.611 1.00 55.91 83 ARG A O 1
ATOM 622 N N . GLN A 1 84 ? 25.383 6.003 -14.255 1.00 59.56 84 GLN A N 1
ATOM 623 C CA . GLN A 1 84 ? 25.120 6.988 -15.301 1.00 59.56 84 GLN A CA 1
ATOM 624 C C . GLN A 1 84 ? 23.951 6.608 -16.223 1.00 59.56 84 GLN A C 1
ATOM 626 O O . GLN A 1 84 ? 23.467 7.471 -16.952 1.00 59.56 84 GLN A O 1
ATOM 631 N N . TYR A 1 85 ? 23.451 5.372 -16.153 1.00 64.19 85 TYR A N 1
ATOM 632 C CA . TYR A 1 85 ? 22.373 4.894 -17.020 1.00 64.19 85 TYR A CA 1
ATOM 633 C C . TYR A 1 85 ? 21.075 4.664 -16.228 1.00 64.19 85 TYR A C 1
ATOM 635 O O . TYR A 1 85 ? 21.061 3.954 -15.224 1.00 64.19 85 TYR A O 1
ATOM 643 N N . GLU A 1 86 ? 19.985 5.305 -16.668 1.00 74.69 86 GLU A N 1
ATOM 644 C CA . GLU A 1 86 ? 18.625 5.092 -16.151 1.00 74.69 86 GLU A CA 1
ATOM 645 C C . GLU A 1 86 ? 18.062 3.812 -16.791 1.00 74.69 86 GLU A C 1
ATOM 647 O O . GLU A 1 86 ? 17.746 3.793 -17.986 1.00 74.69 86 GLU A O 1
ATOM 652 N N . TYR A 1 87 ? 17.982 2.735 -16.005 1.00 76.25 87 TYR A N 1
ATOM 653 C CA . TYR A 1 87 ? 17.344 1.488 -16.420 1.00 76.25 87 TYR A CA 1
ATOM 654 C C . TYR A 1 87 ? 15.830 1.637 -16.307 1.00 76.25 87 TYR A C 1
ATOM 656 O O . TYR A 1 87 ? 15.294 2.049 -15.280 1.00 76.25 87 TYR A O 1
ATOM 664 N N . VAL A 1 88 ? 15.125 1.293 -17.375 1.00 82.50 88 VAL A N 1
ATOM 665 C CA . VAL A 1 88 ? 13.671 1.432 -17.473 1.00 82.50 88 VAL A CA 1
ATOM 666 C C . VAL A 1 88 ? 13.059 0.115 -17.927 1.00 82.50 88 VAL A C 1
ATOM 668 O O . VAL A 1 88 ? 13.719 -0.730 -18.529 1.00 82.50 88 VAL A O 1
ATOM 671 N N . CYS A 1 89 ? 11.778 -0.073 -17.626 1.00 84.88 89 CYS A N 1
ATOM 672 C CA . CYS A 1 89 ? 11.035 -1.231 -18.096 1.00 84.88 89 CYS A CA 1
ATOM 673 C C . CYS A 1 89 ? 10.479 -0.969 -19.498 1.00 84.88 89 CYS A C 1
ATOM 675 O O . CYS A 1 89 ? 9.665 -0.057 -19.690 1.00 84.88 89 CYS A O 1
ATOM 677 N N . CYS A 1 90 ? 10.901 -1.790 -20.456 1.00 85.25 90 CYS A N 1
ATOM 678 C CA . CYS A 1 90 ? 10.528 -1.725 -21.861 1.00 85.25 90 CYS A CA 1
ATOM 679 C C . CYS A 1 90 ? 9.532 -2.838 -22.187 1.00 85.25 90 CYS A C 1
ATOM 681 O O . CYS A 1 90 ? 9.872 -4.020 -22.137 1.00 85.25 90 CYS A O 1
ATOM 683 N N . ILE A 1 91 ? 8.289 -2.478 -22.524 1.00 81.62 91 ILE A N 1
ATOM 684 C CA . ILE A 1 91 ? 7.262 -3.464 -22.899 1.00 81.62 91 ILE A CA 1
ATOM 685 C C . ILE A 1 91 ? 7.174 -3.552 -24.431 1.00 81.62 91 ILE A C 1
ATOM 687 O O . ILE A 1 91 ? 6.843 -2.544 -25.078 1.00 81.62 91 ILE A O 1
ATOM 691 N N . PRO A 1 92 ? 7.486 -4.718 -25.032 1.00 74.19 92 PRO A N 1
ATOM 692 C CA . PRO A 1 92 ? 7.375 -4.903 -26.471 1.00 74.19 92 PRO A CA 1
ATOM 693 C C . PRO A 1 92 ? 5.900 -4.929 -26.888 1.00 74.19 92 PRO A C 1
ATOM 695 O O . PRO A 1 92 ? 5.024 -5.393 -26.161 1.00 74.19 92 PRO A O 1
ATOM 698 N N . LEU A 1 93 ? 5.608 -4.462 -28.101 1.00 66.75 93 LEU A N 1
ATOM 699 C CA . LEU A 1 93 ? 4.250 -4.417 -28.671 1.00 66.75 93 LEU A CA 1
ATOM 700 C C . LEU A 1 93 ? 3.535 -5.771 -28.802 1.00 66.75 93 LEU A C 1
ATOM 702 O O . LEU A 1 93 ? 2.354 -5.804 -29.147 1.00 66.75 93 LEU A O 1
ATOM 706 N N . ILE A 1 94 ? 4.241 -6.877 -28.583 1.00 61.44 94 ILE A N 1
ATOM 707 C CA . ILE A 1 94 ? 3.774 -8.221 -28.924 1.00 61.44 94 ILE A CA 1
ATOM 708 C C . ILE A 1 94 ? 2.889 -8.821 -27.810 1.00 61.44 94 ILE A C 1
ATOM 710 O O . ILE A 1 94 ? 2.053 -9.669 -28.103 1.00 61.44 94 ILE A O 1
ATOM 714 N N . ASP A 1 95 ? 2.940 -8.313 -26.571 1.00 55.28 95 ASP A N 1
ATOM 715 C CA . ASP A 1 95 ? 2.201 -8.887 -25.425 1.00 55.28 95 ASP A CA 1
ATOM 716 C C . ASP A 1 95 ? 0.726 -8.451 -25.293 1.00 55.28 95 ASP A C 1
ATOM 718 O O . ASP A 1 95 ? 0.064 -8.760 -24.302 1.00 55.28 95 ASP A O 1
ATOM 722 N N . ARG A 1 96 ? 0.154 -7.739 -26.277 1.00 49.97 96 ARG A N 1
ATOM 723 C CA . ARG A 1 96 ? -1.268 -7.322 -26.239 1.00 49.97 96 ARG A CA 1
ATOM 724 C C . ARG A 1 96 ? -2.247 -8.253 -26.961 1.00 49.97 96 ARG A C 1
ATOM 726 O O . ARG A 1 96 ? -3.422 -7.898 -27.070 1.00 49.97 96 ARG A O 1
ATOM 733 N N . ILE A 1 97 ? -1.796 -9.403 -27.469 1.00 50.06 97 ILE A N 1
ATOM 734 C CA . ILE A 1 97 ? -2.649 -10.366 -28.185 1.00 50.06 97 ILE A CA 1
ATOM 735 C C . ILE A 1 97 ? -2.279 -11.807 -27.797 1.00 50.06 97 ILE A C 1
ATOM 737 O O . ILE A 1 97 ? -1.748 -12.543 -28.620 1.00 50.06 97 ILE A O 1
ATOM 741 N N . THR A 1 98 ? -2.577 -12.218 -26.562 1.00 44.09 98 THR A N 1
ATOM 742 C CA . THR A 1 98 ? -3.031 -13.594 -26.262 1.00 44.09 98 THR A CA 1
ATOM 743 C C . THR A 1 98 ? -3.714 -13.658 -24.908 1.00 44.09 98 THR A C 1
ATOM 745 O O . THR A 1 98 ? -3.132 -13.134 -23.937 1.00 44.09 98 THR A O 1
#

pLDDT: mean 74.28, std 14.36, range [38.31, 97.94]

Solvent-accessible surface area (backbone atoms only — not comparable to full-atom values): 6188 Å² total; per-residue (Å²): 138,83,86,80,87,80,80,76,82,88,69,77,88,72,50,70,66,57,55,53,51,52,52,52,53,52,53,50,51,51,52,49,48,59,62,52,53,62,49,52,54,55,49,52,52,58,72,22,51,56,90,44,51,67,42,47,58,77,66,40,74,68,76,39,78,47,81,41,74,86,34,59,42,62,70,68,76,75,78,81,79,74,98,82,67,64,48,22,25,28,34,54,75,72,79,81,75,126

Sequence (98 aa):
MKIKNIISRKGQSLSINTIVIAAIALIILVVLIAIFGGQIRKFLFGASSCSGECTERVECDIGYNTVLSGTNCDDKNTEGMDRQYEYVCCIPLIDRIT

Secondary structure (DSSP, 8-state):
-------------S-HHHHHHHHHHHHHHHHHHHHHHHHHHHHHHHHHS-SSEEEETTGGGTTEEEEE-SSTTGGGTTSS--TT--EEEEEEGGGG--

Radius of gyration: 29.65 Å; Cα contacts (8 Å, |Δi|>4): 76; chains: 1; bounding box: 52×43×92 Å